Protein AF-Q42983-F1 (afdb_monomer_lite)

Organism: Oryza sativa (NCBI:txid4530)

InterPro domains:
  IPR004839 Aminotransferase, class I/classII, large domain [PF00155] (2-64)
  IPR015421 Pyridoxal phosphate-dependent transferase, major domain [G3DSA:3.40.640.10] (1-64)
  IPR015424 Pyridoxal phosphate-dependent transferase [SSF53383] (1-64)

Secondary structure (DSSP, 8-state):
-PPPHHHHHHHHHHHHHHT--EEEE-TTGGG--SSS----HHHHHTTSTT--GGGEEEE--S--

pLDDT: mean 85.38, std 11.77, range [50.66, 96.12]

Sequence (64 aa):
TTLDRECLKSLVNFTNDKGIHLIADEIYAATTFGQSEFISVAEVIEEIEDCNRDLIHIVYSLSK

Foldseek 3Di:
DADDLVVLLVVQVVCQVVVAADEAECQCQVPDDDPDHHDDNVVNQVVDPPRDCVRYHYDYDPPD

Structure (mmCIF, N/CA/C/O backbone):
data_AF-Q42983-F1
#
_entry.id   AF-Q42983-F1
#
loop_
_atom_site.group_PDB
_atom_site.id
_atom_site.type_symbol
_atom_site.label_atom_id
_atom_site.label_alt_id
_atom_site.label_comp_id
_atom_site.label_asym_id
_atom_site.label_entity_id
_atom_site.label_seq_id
_atom_site.pdbx_PDB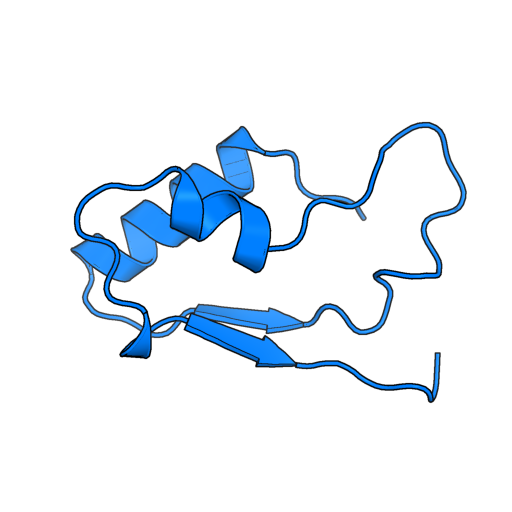_ins_code
_atom_site.Cartn_x
_atom_site.Cartn_y
_atom_site.Cartn_z
_atom_site.occupancy
_atom_site.B_iso_or_equiv
_atom_site.auth_seq_id
_atom_site.auth_comp_id
_atom_site.auth_asym_id
_atom_site.auth_atom_id
_atom_site.pdbx_PDB_model_num
ATOM 1 N N . THR A 1 1 ? 7.481 11.831 -8.264 1.00 50.66 1 THR A N 1
ATOM 2 C CA . THR A 1 1 ? 6.954 12.341 -6.986 1.00 50.66 1 THR A CA 1
ATOM 3 C C . THR A 1 1 ? 7.046 11.221 -5.988 1.00 50.66 1 THR A C 1
ATOM 5 O O . THR A 1 1 ? 6.510 10.162 -6.272 1.00 50.66 1 THR A O 1
ATOM 8 N N . THR A 1 2 ? 7.789 11.405 -4.904 1.00 63.09 2 THR A N 1
ATOM 9 C CA . THR A 1 2 ? 7.834 10.456 -3.786 1.00 63.09 2 THR A CA 1
ATOM 10 C C . THR A 1 2 ? 6.903 10.978 -2.695 1.00 63.09 2 THR A C 1
ATOM 12 O O . THR A 1 2 ? 6.848 12.186 -2.465 1.00 63.09 2 THR A O 1
ATOM 15 N N . LEU A 1 3 ? 6.105 10.093 -2.097 1.00 73.56 3 LEU A N 1
ATOM 16 C CA . LEU A 1 3 ? 5.313 10.415 -0.911 1.00 73.56 3 LEU A CA 1
ATOM 17 C C . LEU A 1 3 ? 6.181 10.175 0.321 1.00 73.56 3 LEU A C 1
ATOM 19 O O . LEU A 1 3 ? 6.944 9.211 0.362 1.00 73.56 3 LEU A O 1
ATOM 23 N N . ASP A 1 4 ? 6.073 11.051 1.312 1.00 82.38 4 ASP A N 1
ATOM 24 C CA . ASP A 1 4 ? 6.720 10.833 2.596 1.00 82.38 4 ASP A CA 1
ATOM 25 C C . ASP A 1 4 ? 5.995 9.735 3.398 1.00 82.38 4 ASP A C 1
ATOM 27 O O . ASP A 1 4 ? 4.809 9.445 3.193 1.00 82.38 4 ASP A O 1
ATOM 31 N N . ARG A 1 5 ? 6.729 9.107 4.323 1.00 87.75 5 ARG A N 1
ATOM 32 C CA . ARG A 1 5 ? 6.240 7.975 5.125 1.00 87.75 5 ARG A CA 1
ATOM 33 C C . ARG A 1 5 ? 4.998 8.333 5.947 1.00 87.75 5 ARG A C 1
ATOM 35 O O . ARG A 1 5 ? 4.097 7.507 6.079 1.00 87.75 5 ARG A O 1
ATOM 42 N N . GLU A 1 6 ? 4.948 9.537 6.515 1.00 88.69 6 GLU A N 1
ATOM 43 C CA . GLU A 1 6 ? 3.841 9.969 7.377 1.00 88.69 6 GLU A CA 1
ATOM 44 C C . GLU A 1 6 ? 2.561 10.211 6.573 1.00 88.69 6 GLU A C 1
ATOM 46 O O . GLU A 1 6 ? 1.465 9.846 7.013 1.00 88.69 6 GLU A O 1
ATOM 51 N N . CYS A 1 7 ? 2.690 10.753 5.362 1.00 89.06 7 CYS A N 1
ATOM 52 C CA . CYS A 1 7 ? 1.587 10.906 4.427 1.00 89.06 7 CYS A CA 1
ATOM 53 C C . CYS A 1 7 ? 1.014 9.543 4.012 1.00 89.06 7 CYS A C 1
ATOM 55 O O . CYS A 1 7 ? -0.200 9.342 4.094 1.00 89.06 7 CYS A O 1
ATOM 57 N N . LEU A 1 8 ? 1.870 8.578 3.655 1.00 90.94 8 LEU A N 1
ATOM 58 C CA . LEU A 1 8 ? 1.449 7.206 3.340 1.00 90.94 8 LEU A CA 1
ATOM 59 C C . LEU A 1 8 ? 0.728 6.538 4.519 1.00 90.94 8 LEU A C 1
ATOM 61 O O . LEU A 1 8 ? -0.342 5.961 4.326 1.00 90.94 8 LEU A O 1
ATOM 65 N N . LYS A 1 9 ? 1.244 6.674 5.748 1.00 92.88 9 LYS A N 1
ATOM 66 C CA . LYS A 1 9 ? 0.556 6.181 6.955 1.00 92.88 9 LYS A CA 1
ATOM 67 C C . LYS A 1 9 ? -0.820 6.811 7.131 1.00 92.88 9 LYS A C 1
ATOM 69 O O . LYS A 1 9 ? -1.790 6.116 7.417 1.00 92.88 9 LYS A O 1
ATOM 74 N N . SER A 1 10 ? -0.911 8.125 6.937 1.00 93.56 10 SER A N 1
ATOM 75 C CA . SER A 1 10 ? -2.170 8.865 7.050 1.00 93.56 10 SER A CA 1
ATOM 76 C C . SER A 1 10 ? -3.199 8.395 6.019 1.00 93.56 10 SER A C 1
ATOM 78 O O . SER A 1 10 ? -4.377 8.266 6.3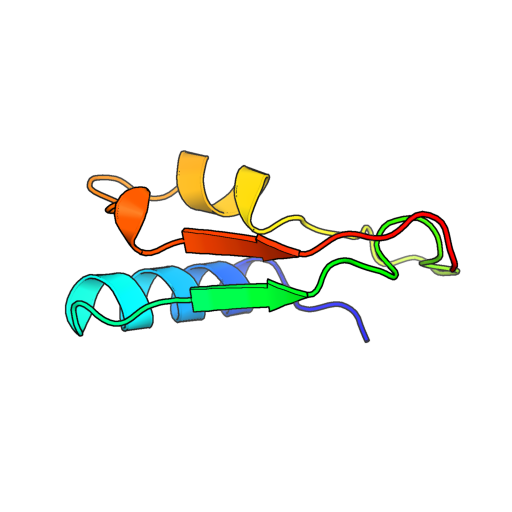48 1.00 93.56 10 SER A O 1
ATOM 80 N N . LEU A 1 11 ? -2.761 8.085 4.794 1.00 93.25 11 LEU A N 1
ATOM 81 C CA . LEU A 1 11 ? -3.612 7.518 3.746 1.00 93.25 11 LEU A CA 1
ATOM 82 C C . LEU A 1 11 ? -4.106 6.118 4.110 1.00 93.25 11 LEU A C 1
ATOM 84 O O . LEU A 1 11 ? -5.308 5.877 4.036 1.00 93.25 11 LEU A O 1
ATOM 88 N N . VAL A 1 12 ? -3.211 5.222 4.539 1.00 94.06 12 VAL A N 1
ATOM 89 C CA . VAL A 1 12 ? -3.592 3.857 4.933 1.00 94.06 12 VAL A CA 1
ATOM 90 C C . VAL A 1 12 ? -4.603 3.898 6.080 1.00 94.06 12 VAL A C 1
ATOM 92 O O . VAL A 1 12 ? -5.668 3.293 5.957 1.00 94.06 12 VAL A O 1
ATOM 95 N N . ASN A 1 13 ? -4.342 4.686 7.129 1.00 94.62 13 ASN A N 1
ATOM 96 C CA . ASN A 1 13 ? -5.271 4.866 8.248 1.00 94.62 13 ASN A CA 1
ATOM 97 C C . ASN A 1 13 ? -6.626 5.412 7.787 1.00 94.62 13 ASN A C 1
ATOM 99 O O . ASN A 1 13 ? -7.661 4.850 8.126 1.00 94.62 13 ASN A O 1
ATOM 103 N N . PHE A 1 14 ? -6.637 6.448 6.944 1.00 95.25 14 PHE A N 1
ATOM 104 C CA . PHE A 1 14 ? -7.880 6.990 6.397 1.00 95.25 14 PHE A CA 1
ATOM 105 C C . PHE A 1 14 ? -8.678 5.935 5.621 1.00 95.25 14 PHE A C 1
ATOM 107 O O . PHE A 1 14 ? -9.894 5.834 5.787 1.00 95.25 14 PHE A O 1
ATOM 114 N N . THR A 1 15 ? -8.017 5.139 4.777 1.00 95.38 15 THR A N 1
ATOM 115 C CA . THR A 1 15 ? -8.701 4.093 4.007 1.00 95.38 15 THR A CA 1
ATOM 116 C C . THR A 1 15 ? -9.218 2.958 4.886 1.00 95.38 15 THR A C 1
ATOM 118 O O . THR A 1 15 ? -10.345 2.507 4.679 1.00 95.38 15 THR A O 1
ATOM 121 N N . ASN A 1 16 ? -8.456 2.575 5.915 1.00 94.12 16 ASN A N 1
ATOM 122 C CA . ASN A 1 16 ? -8.844 1.568 6.897 1.00 94.12 16 ASN A CA 1
ATOM 123 C C . ASN A 1 16 ? -10.068 2.030 7.705 1.00 94.12 16 ASN A C 1
ATOM 125 O O . ASN A 1 16 ? -11.071 1.323 7.765 1.00 94.12 16 ASN A O 1
ATOM 129 N N . ASP A 1 17 ? -10.043 3.266 8.214 1.00 95.50 17 ASP A N 1
ATOM 130 C CA . ASP A 1 17 ? -11.133 3.876 8.988 1.00 95.50 17 ASP A CA 1
ATOM 131 C C . ASP A 1 17 ? -12.427 4.015 8.181 1.00 95.50 17 ASP A C 1
ATOM 133 O O . ASP A 1 1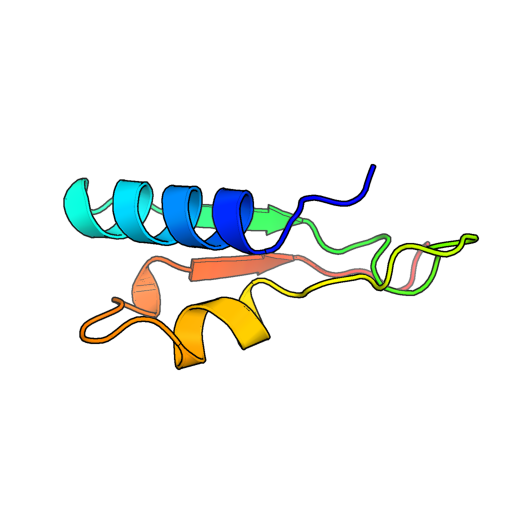7 ? -13.536 3.926 8.715 1.00 95.50 17 ASP A O 1
ATOM 137 N N . LYS A 1 18 ? -12.304 4.286 6.879 1.00 95.75 18 LYS A N 1
ATOM 138 C CA . LYS A 1 18 ? -13.450 4.419 5.974 1.00 95.75 18 LYS A CA 1
ATOM 139 C C . LYS A 1 18 ? -13.902 3.089 5.379 1.00 95.75 18 LYS A C 1
ATOM 141 O O . LYS A 1 18 ? -14.963 3.068 4.756 1.00 95.75 18 LYS A O 1
ATOM 146 N N . GLY A 1 19 ? -13.140 2.009 5.557 1.00 94.62 19 GLY A N 1
ATOM 147 C CA . GLY A 1 19 ? -13.410 0.720 4.924 1.00 94.62 19 GLY A CA 1
ATOM 148 C C . GLY A 1 19 ? -13.401 0.799 3.394 1.00 94.62 19 GLY A C 1
ATOM 149 O O . GLY A 1 19 ? -14.211 0.144 2.741 1.00 94.62 19 GLY A O 1
ATOM 150 N N . ILE A 1 20 ? -12.545 1.650 2.822 1.00 96.06 20 ILE A N 1
ATOM 151 C CA . ILE A 1 20 ? -12.419 1.847 1.370 1.00 96.06 20 ILE A CA 1
ATOM 152 C C . ILE A 1 20 ? -11.082 1.308 0.869 1.00 96.06 20 ILE A C 1
ATOM 154 O O . ILE A 1 20 ? -10.116 1.217 1.618 1.00 96.06 20 ILE A O 1
ATOM 158 N N . HIS A 1 21 ? -11.022 0.980 -0.418 1.00 96.12 21 HIS A N 1
ATOM 159 C CA . HIS A 1 21 ? -9.823 0.416 -1.025 1.00 96.12 21 HIS A CA 1
ATOM 160 C C . HIS A 1 21 ? -8.765 1.491 -1.304 1.00 96.12 21 HIS A C 1
ATOM 162 O O . HIS A 1 21 ? -9.082 2.562 -1.828 1.00 96.12 21 HIS A O 1
ATOM 168 N N . LEU A 1 22 ? -7.503 1.164 -1.030 1.00 95.44 22 LEU A N 1
ATOM 169 C CA . LEU A 1 22 ? -6.323 1.904 -1.457 1.00 95.44 22 LEU A CA 1
ATOM 170 C C . LEU A 1 22 ? -5.639 1.143 -2.596 1.00 95.44 22 LEU A C 1
ATOM 172 O O . LEU A 1 22 ? -5.196 0.010 -2.413 1.00 95.44 22 LEU A O 1
ATOM 176 N N . ILE A 1 23 ? -5.529 1.777 -3.763 1.00 93.62 23 ILE A N 1
ATOM 177 C CA . ILE A 1 23 ? -4.784 1.245 -4.910 1.00 93.62 23 ILE A CA 1
ATOM 178 C C . ILE A 1 23 ? -3.486 2.046 -5.035 1.00 93.62 23 ILE A C 1
ATOM 180 O O . ILE A 1 23 ? -3.520 3.222 -5.399 1.00 93.62 23 ILE A O 1
ATOM 184 N N . ALA A 1 24 ? -2.355 1.422 -4.711 1.00 89.69 24 ALA A N 1
ATOM 185 C CA . ALA A 1 24 ? -1.025 2.007 -4.823 1.00 89.69 24 ALA A CA 1
ATOM 186 C C . ALA A 1 24 ? -0.410 1.645 -6.182 1.00 89.69 24 ALA A C 1
ATOM 188 O O . ALA A 1 24 ? -0.042 0.495 -6.424 1.00 89.69 24 ALA A O 1
ATOM 189 N N . ASP A 1 25 ? -0.326 2.625 -7.083 1.00 87.94 25 ASP A N 1
ATOM 190 C CA . ASP A 1 25 ? 0.364 2.484 -8.367 1.00 87.94 25 ASP A CA 1
ATOM 191 C C . ASP A 1 25 ? 1.863 2.765 -8.181 1.00 87.94 25 ASP A C 1
ATOM 193 O O . ASP A 1 25 ? 2.305 3.913 -8.102 1.00 87.94 25 ASP A O 1
ATOM 197 N N . GLU A 1 26 ? 2.641 1.691 -8.066 1.00 85.25 26 GLU A N 1
ATOM 198 C CA . GLU A 1 26 ? 4.072 1.722 -7.767 1.00 85.25 26 GLU A CA 1
ATOM 199 C C . GLU A 1 26 ? 4.933 1.457 -9.020 1.00 85.25 26 GLU A C 1
ATOM 201 O O . GLU A 1 26 ? 6.103 1.102 -8.908 1.00 85.25 26 GLU A O 1
ATOM 206 N N . ILE A 1 27 ? 4.408 1.666 -10.239 1.00 84.06 27 ILE A N 1
ATOM 207 C CA . ILE A 1 27 ? 5.115 1.385 -11.515 1.00 84.06 27 ILE A CA 1
ATOM 208 C C . ILE A 1 27 ? 6.463 2.107 -11.687 1.00 84.06 27 ILE A C 1
ATOM 210 O O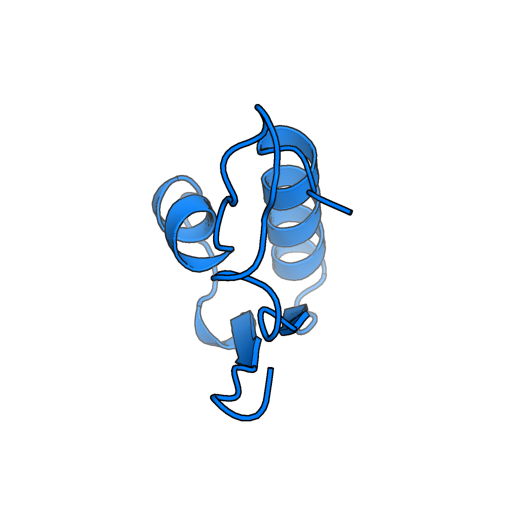 . ILE A 1 27 ? 7.257 1.724 -12.537 1.00 84.06 27 ILE A O 1
ATOM 214 N N . TYR A 1 28 ? 6.723 3.159 -10.908 1.00 76.94 28 TYR A N 1
ATOM 215 C CA . TYR A 1 28 ? 7.977 3.917 -10.934 1.00 76.94 28 TYR A CA 1
ATOM 216 C C . TYR A 1 28 ? 8.887 3.630 -9.731 1.00 76.94 28 TYR A C 1
ATOM 218 O O . TYR A 1 28 ? 9.891 4.329 -9.569 1.00 76.94 28 TYR A O 1
ATOM 226 N N . ALA A 1 29 ? 8.583 2.613 -8.913 1.00 71.75 29 ALA A N 1
ATOM 227 C CA . ALA A 1 29 ? 9.328 2.275 -7.696 1.00 71.75 29 ALA A CA 1
ATOM 228 C C . ALA A 1 29 ? 10.840 2.105 -7.931 1.00 71.75 29 ALA A C 1
ATOM 230 O O . ALA A 1 29 ? 11.645 2.523 -7.106 1.00 71.75 29 ALA A O 1
ATOM 231 N N . ALA A 1 30 ? 11.240 1.558 -9.085 1.00 66.44 30 ALA A N 1
ATOM 232 C CA . ALA A 1 30 ? 12.644 1.338 -9.447 1.00 66.44 30 ALA A CA 1
ATOM 233 C C . ALA A 1 30 ? 13.305 2.513 -10.204 1.00 66.44 30 ALA A C 1
ATOM 235 O O . ALA A 1 30 ? 14.460 2.416 -10.614 1.00 66.44 30 ALA A O 1
ATOM 236 N N . THR A 1 31 ? 12.591 3.625 -10.409 1.00 66.56 31 THR A N 1
ATOM 237 C CA . THR A 1 31 ? 13.049 4.772 -11.224 1.00 66.56 31 THR A CA 1
ATOM 238 C C . THR A 1 31 ? 13.171 6.070 -10.423 1.00 66.56 31 THR A C 1
ATOM 240 O O . THR A 1 31 ? 13.211 7.167 -10.984 1.00 66.56 31 THR A O 1
ATOM 243 N N . THR A 1 3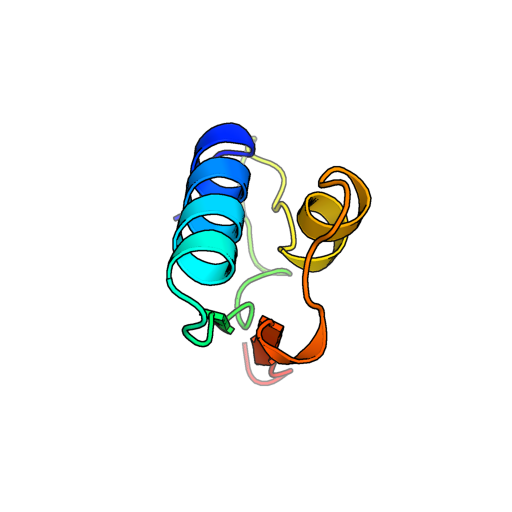2 ? 13.236 5.985 -9.093 1.00 63.31 32 THR A N 1
ATOM 244 C CA . THR A 1 32 ? 13.500 7.150 -8.245 1.00 63.31 32 THR A CA 1
ATOM 245 C C . THR A 1 32 ? 14.958 7.589 -8.380 1.00 63.31 32 THR A C 1
ATOM 247 O O . THR A 1 32 ? 15.852 7.067 -7.720 1.00 63.31 32 THR A O 1
ATOM 250 N N . PHE A 1 33 ? 15.205 8.574 -9.243 1.00 58.75 33 PHE A N 1
ATOM 251 C CA . PHE A 1 33 ? 16.493 9.259 -9.345 1.00 58.75 33 PHE A CA 1
ATOM 252 C C . PHE A 1 33 ? 16.518 10.434 -8.350 1.00 58.75 33 PHE A C 1
ATOM 254 O O . PHE A 1 33 ? 15.910 11.473 -8.604 1.00 58.75 33 PHE A O 1
ATOM 261 N N . GLY A 1 34 ? 17.179 10.285 -7.197 1.00 61.66 34 GLY A N 1
ATOM 262 C CA . GLY A 1 34 ? 17.300 11.366 -6.208 1.00 61.66 34 GLY A CA 1
ATOM 263 C C . GLY A 1 34 ? 17.684 10.903 -4.799 1.00 61.66 34 GLY A C 1
ATOM 264 O O . GLY A 1 34 ? 17.938 9.729 -4.575 1.00 61.66 34 GLY A O 1
ATOM 265 N N . GLN A 1 35 ? 17.726 11.845 -3.848 1.00 57.44 35 GLN A N 1
ATOM 266 C CA . GLN A 1 35 ? 18.028 11.592 -2.426 1.00 57.44 35 GLN A CA 1
ATOM 267 C C . GLN A 1 35 ? 16.840 11.039 -1.613 1.00 57.44 35 GLN A C 1
ATOM 269 O O . GLN A 1 35 ? 17.020 10.678 -0.456 1.00 57.44 35 GLN A O 1
ATOM 274 N N . SER A 1 36 ? 15.632 11.006 -2.182 1.00 63.97 36 SER A N 1
ATOM 275 C CA . SER A 1 36 ? 14.450 10.444 -1.521 1.00 63.97 36 SER A CA 1
ATOM 276 C C . SER A 1 36 ? 14.347 8.968 -1.875 1.00 63.97 36 SER A C 1
ATOM 278 O O . SER A 1 36 ? 14.124 8.636 -3.040 1.00 63.97 36 SER A O 1
ATOM 280 N N . GLU A 1 37 ? 14.480 8.102 -0.875 1.00 74.81 37 GLU A N 1
ATOM 281 C CA . GLU A 1 37 ? 14.163 6.682 -1.014 1.00 74.81 37 GLU A CA 1
ATOM 282 C C . GLU A 1 37 ? 12.666 6.521 -1.311 1.00 74.81 37 GLU A C 1
ATOM 284 O O . GLU A 1 37 ? 11.822 7.248 -0.775 1.00 74.81 37 GLU A O 1
ATOM 289 N N . PHE A 1 38 ? 12.345 5.614 -2.229 1.00 83.38 38 PHE A N 1
ATOM 290 C CA . PHE A 1 38 ? 10.979 5.167 -2.452 1.00 83.38 38 PHE A CA 1
ATOM 291 C C . PHE A 1 38 ? 10.515 4.358 -1.237 1.00 83.38 38 PHE A C 1
ATOM 293 O O . PHE A 1 38 ? 11.266 3.520 -0.748 1.00 83.38 38 PHE A O 1
ATOM 300 N N . ILE A 1 39 ? 9.288 4.600 -0.774 1.00 86.94 39 ILE A N 1
ATOM 301 C CA . ILE A 1 39 ? 8.672 3.867 0.335 1.00 86.94 39 ILE A CA 1
ATOM 302 C C . ILE A 1 39 ? 7.441 3.170 -0.223 1.00 86.94 39 ILE A C 1
ATOM 304 O O . ILE A 1 39 ? 6.503 3.842 -0.660 1.00 86.94 39 ILE A O 1
ATOM 308 N N . SER A 1 40 ? 7.449 1.838 -0.217 1.00 89.75 40 SER A N 1
ATOM 309 C CA . SER A 1 40 ? 6.289 1.067 -0.665 1.00 89.75 40 SER A CA 1
ATOM 310 C C . SER A 1 40 ? 5.177 1.115 0.379 1.00 89.75 40 SER A C 1
ATOM 312 O O . SER A 1 40 ? 5.435 1.103 1.588 1.00 89.75 40 SER A O 1
ATOM 314 N N . VAL A 1 41 ? 3.921 1.070 -0.069 1.00 91.19 41 VAL A N 1
ATOM 315 C CA . VAL A 1 41 ? 2.785 0.874 0.841 1.00 91.19 41 VAL A CA 1
ATOM 316 C C . VAL A 1 41 ? 2.922 -0.442 1.620 1.00 91.19 41 VAL A C 1
ATOM 318 O O . VAL A 1 41 ? 2.472 -0.517 2.760 1.00 91.19 41 VAL A O 1
ATOM 321 N N . ALA A 1 42 ? 3.608 -1.446 1.056 1.00 90.81 42 ALA A N 1
ATOM 322 C CA . ALA A 1 42 ? 3.883 -2.721 1.715 1.00 90.81 42 ALA A CA 1
ATOM 323 C C . ALA A 1 42 ? 4.742 -2.578 2.983 1.00 90.81 42 ALA A C 1
ATOM 325 O O . ALA A 1 42 ? 4.570 -3.345 3.922 1.00 90.81 42 ALA A O 1
ATOM 326 N N . GLU A 1 43 ? 5.645 -1.596 3.040 1.00 91.25 43 GLU A N 1
ATOM 327 C CA . GLU A 1 43 ? 6.412 -1.317 4.262 1.00 91.25 43 GLU A CA 1
ATOM 328 C C . GLU A 1 43 ? 5.531 -0.657 5.321 1.00 91.25 43 GLU A C 1
ATOM 330 O O . GLU A 1 43 ? 5.624 -0.953 6.508 1.00 91.25 43 GLU A O 1
ATOM 335 N N . VAL A 1 44 ? 4.665 0.251 4.878 1.00 91.81 44 VAL A N 1
ATOM 336 C CA . VAL A 1 44 ? 3.864 1.102 5.756 1.00 91.81 44 VAL A CA 1
ATOM 337 C C . VAL A 1 44 ? 2.765 0.311 6.463 1.00 91.81 44 VAL A C 1
ATOM 339 O O . VAL A 1 44 ? 2.498 0.563 7.636 1.00 91.81 44 VAL A O 1
ATOM 342 N N . ILE A 1 45 ? 2.151 -0.661 5.782 1.00 93.00 45 ILE A N 1
ATOM 343 C CA . ILE A 1 45 ? 1.103 -1.507 6.374 1.00 93.00 45 ILE A CA 1
ATOM 344 C C . ILE A 1 45 ? 1.618 -2.389 7.517 1.00 93.00 45 ILE A C 1
ATOM 346 O O . ILE A 1 45 ? 0.838 -2.741 8.394 1.00 93.00 45 ILE A O 1
ATOM 350 N N . GLU A 1 46 ? 2.910 -2.734 7.539 1.00 91.81 46 GLU A N 1
ATOM 351 C CA . GLU A 1 46 ? 3.506 -3.518 8.631 1.00 91.81 46 GLU A CA 1
ATOM 352 C C . GLU A 1 46 ? 3.695 -2.675 9.906 1.00 91.81 46 GLU A C 1
ATOM 354 O O . GLU A 1 46 ? 3.853 -3.219 10.995 1.00 91.81 46 GLU A O 1
ATOM 359 N N . GLU A 1 47 ? 3.646 -1.344 9.792 1.00 90.31 47 GLU A N 1
ATOM 360 C CA . GLU A 1 47 ? 3.750 -0.413 10.920 1.00 90.31 47 GLU A CA 1
ATOM 361 C C . GLU A 1 47 ? 2.383 -0.006 11.505 1.00 90.31 47 GLU A C 1
ATOM 363 O O . GLU A 1 47 ? 2.340 0.742 12.484 1.00 90.31 47 GLU A O 1
ATOM 368 N N . ILE A 1 48 ? 1.271 -0.443 10.902 1.00 89.62 48 ILE A N 1
ATOM 369 C CA . ILE A 1 48 ? -0.094 -0.078 11.306 1.00 89.62 48 ILE A CA 1
ATOM 370 C C . ILE A 1 48 ? -0.781 -1.300 11.921 1.00 89.62 48 ILE A C 1
ATOM 372 O O . ILE A 1 48 ? -1.098 -2.270 11.231 1.00 89.62 48 ILE A O 1
ATOM 376 N N . GLU A 1 49 ? -1.033 -1.232 13.230 1.00 87.69 49 GLU A N 1
ATOM 377 C CA . GLU A 1 49 ? -1.834 -2.230 13.942 1.00 87.69 49 GLU A CA 1
ATOM 378 C C . GLU A 1 49 ? -3.270 -2.251 13.385 1.00 87.69 49 GLU A C 1
ATOM 380 O O . GLU A 1 49 ? -3.831 -1.213 13.038 1.00 87.69 49 GLU A O 1
ATOM 385 N N . ASP A 1 50 ? -3.850 -3.447 13.252 1.00 89.62 50 ASP A N 1
ATOM 386 C CA . ASP A 1 50 ? -5.212 -3.666 12.737 1.00 89.62 50 ASP A CA 1
ATOM 387 C C . ASP A 1 50 ? -5.484 -3.138 11.309 1.00 89.62 50 ASP A C 1
ATOM 389 O O . ASP A 1 50 ? -6.628 -2.859 10.930 1.00 89.62 50 ASP A O 1
ATOM 393 N N . CYS A 1 51 ? -4.448 -3.032 10.470 1.00 92.31 51 CYS A N 1
ATOM 394 C CA . CYS A 1 51 ? -4.625 -2.739 9.049 1.00 92.31 51 CYS A CA 1
ATOM 395 C C . CYS A 1 51 ? -5.347 -3.894 8.332 1.00 92.31 51 CYS A C 1
ATOM 397 O O . CYS A 1 51 ? -4.857 -5.029 8.284 1.00 92.31 51 CYS A O 1
ATOM 399 N N . ASN A 1 52 ? -6.490 -3.602 7.708 1.00 92.94 52 ASN A N 1
ATOM 400 C CA . ASN A 1 52 ? -7.167 -4.555 6.843 1.00 92.94 52 ASN A CA 1
ATOM 401 C C . ASN A 1 52 ? -6.452 -4.655 5.486 1.00 92.94 52 ASN A C 1
ATOM 403 O O . ASN A 1 52 ? -6.678 -3.854 4.575 1.00 92.94 52 ASN A O 1
ATOM 407 N N . ARG A 1 53 ? -5.617 -5.687 5.342 1.00 93.00 53 ARG A N 1
ATOM 408 C CA . ARG A 1 53 ? -4.832 -5.950 4.126 1.00 93.00 53 ARG A CA 1
ATOM 409 C C . ARG A 1 53 ? -5.700 -6.189 2.882 1.00 93.00 53 ARG A C 1
ATOM 411 O O . ARG A 1 53 ? -5.235 -5.903 1.785 1.00 93.00 53 ARG A O 1
ATOM 418 N N . ASP A 1 54 ? -6.959 -6.614 3.030 1.00 94.62 54 ASP A N 1
ATOM 419 C CA . ASP A 1 54 ? -7.878 -6.819 1.895 1.00 94.62 54 ASP A CA 1
ATOM 420 C C . ASP A 1 54 ? -8.252 -5.499 1.190 1.00 94.62 54 ASP A C 1
ATOM 422 O O . ASP A 1 54 ? -8.681 -5.483 0.029 1.00 94.62 54 ASP A O 1
ATOM 426 N N . LEU A 1 55 ? -8.069 -4.367 1.875 1.00 94.56 55 LEU A N 1
ATOM 427 C CA . LEU A 1 55 ? -8.311 -3.036 1.324 1.00 94.56 55 LEU A CA 1
ATOM 428 C C . LEU A 1 55 ? -7.109 -2.486 0.547 1.00 94.56 55 LEU A C 1
ATOM 430 O O . LEU A 1 55 ? -7.264 -1.476 -0.136 1.00 94.56 55 LEU A O 1
ATOM 434 N N . ILE A 1 56 ? -5.938 -3.126 0.603 1.00 95.50 56 ILE A N 1
ATOM 435 C CA . ILE A 1 56 ? -4.694 -2.601 0.029 1.00 95.50 56 ILE A CA 1
ATOM 436 C C . ILE A 1 56 ? -4.310 -3.383 -1.229 1.00 95.50 56 ILE A C 1
ATOM 438 O O . ILE A 1 56 ? -4.127 -4.597 -1.195 1.00 95.50 56 ILE A O 1
ATOM 442 N N . HIS A 1 57 ? -4.153 -2.675 -2.348 1.00 94.69 57 HIS A N 1
ATOM 443 C CA . HIS A 1 57 ? -3.869 -3.259 -3.661 1.00 94.69 57 HIS A CA 1
ATOM 444 C C . HIS A 1 57 ? -2.659 -2.565 -4.282 1.00 94.69 57 HIS A C 1
ATOM 446 O O . HIS A 1 57 ? -2.695 -1.357 -4.504 1.00 94.69 57 HIS A O 1
ATOM 452 N N . ILE A 1 58 ? -1.597 -3.313 -4.584 1.00 93.00 58 ILE A N 1
ATOM 453 C CA . ILE A 1 58 ? -0.393 -2.778 -5.237 1.00 93.00 58 ILE A CA 1
ATOM 454 C C . ILE A 1 58 ? -0.432 -3.122 -6.722 1.00 93.00 58 ILE A C 1
ATOM 456 O O . ILE A 1 58 ? -0.582 -4.285 -7.100 1.00 93.00 58 ILE A O 1
ATOM 460 N N . VAL A 1 59 ? -0.265 -2.106 -7.564 1.00 93.06 59 VAL A N 1
ATOM 461 C CA . VAL A 1 59 ? -0.134 -2.247 -9.013 1.00 93.06 59 VAL A CA 1
ATOM 462 C C . VAL A 1 59 ? 1.310 -1.951 -9.395 1.00 93.06 59 VAL A C 1
ATOM 464 O O . VAL A 1 59 ? 1.850 -0.900 -9.059 1.00 93.06 59 VAL A O 1
ATOM 467 N N . TYR A 1 60 ? 1.936 -2.884 -10.111 1.00 88.56 60 TYR A N 1
ATOM 468 C CA . TYR A 1 60 ? 3.314 -2.764 -10.582 1.00 88.56 60 TYR A CA 1
ATOM 469 C C . TYR A 1 60 ? 3.438 -3.224 -12.038 1.00 88.56 60 TYR A C 1
ATOM 471 O O . TYR A 1 60 ? 2.658 -4.051 -12.514 1.00 88.56 60 TYR A O 1
ATOM 479 N N . SER A 1 61 ? 4.433 -2.702 -12.756 1.00 85.69 61 SER A N 1
ATOM 480 C CA . SER A 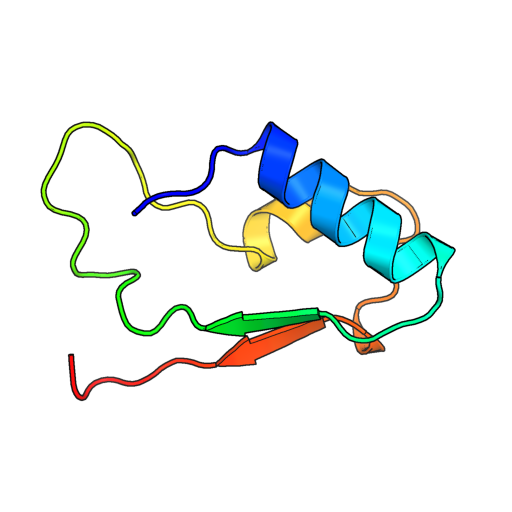1 61 ? 4.738 -3.077 -14.138 1.00 85.69 61 SER A CA 1
ATOM 481 C C . SER A 1 61 ? 6.238 -2.996 -14.393 1.00 85.69 61 SER A C 1
ATOM 483 O O . SER A 1 61 ? 6.907 -2.108 -13.884 1.00 85.69 61 SER A O 1
ATOM 485 N N . LEU A 1 62 ? 6.747 -3.893 -15.240 1.00 83.44 62 LEU A N 1
ATOM 486 C CA . LEU A 1 62 ? 8.132 -3.878 -15.733 1.00 83.44 62 LEU A CA 1
ATOM 487 C C . LEU A 1 62 ? 8.316 -2.999 -16.981 1.00 83.44 62 LEU A C 1
ATOM 489 O O . LEU A 1 62 ? 9.393 -2.962 -17.564 1.00 83.44 62 LEU A O 1
ATOM 493 N N . SER A 1 63 ? 7.248 -2.352 -17.454 1.00 77.88 63 SER A N 1
ATOM 494 C CA . SER A 1 63 ? 7.280 -1.546 -18.686 1.00 77.88 63 SER A CA 1
ATOM 495 C C . SER A 1 63 ? 7.908 -0.160 -18.491 1.00 77.88 63 SER A C 1
ATOM 497 O O . SER A 1 63 ? 7.959 0.624 -19.442 1.00 77.88 63 SER A O 1
ATOM 499 N N . LYS A 1 64 ? 8.308 0.169 -17.263 1.00 63.22 64 LYS A N 1
ATOM 500 C CA . LYS A 1 64 ? 8.870 1.451 -16.852 1.00 63.22 64 LYS A CA 1
ATOM 501 C C . LYS A 1 64 ? 10.151 1.242 -16.067 1.00 63.22 64 LYS A C 1
ATOM 503 O O . LYS A 1 64 ? 10.258 0.193 -15.398 1.00 63.22 64 LYS A O 1
#

Radius of gyration: 12.11 Å; chains: 1; bounding box: 32×19×33 Å